Protein AF-A0A3B3WM71-F1 (afdb_monomer)

Secondary structure (DSSP, 8-state):
------HHHHHHHHHHHHTS--SS--S-HHHHTTTSHHHHHHHHHH-TTT--GGG----S-HHHHHHHHHHHHHHHGGGT----HHHHHHHHTT-TTTHHHHHHHHHHHHHHHHHHHHTTS------

Structure (mmCIF, N/CA/C/O backbone):
data_AF-A0A3B3WM71-F1
#
_entry.id   AF-A0A3B3WM71-F1
#
loop_
_atom_site.group_PDB
_atom_site.id
_atom_site.type_symbol
_atom_site.label_atom_id
_atom_site.label_alt_id
_atom_site.label_comp_id
_atom_site.label_asym_id
_atom_site.label_entity_id
_atom_site.label_seq_id
_atom_site.pdbx_PDB_ins_code
_atom_site.Cartn_x
_atom_site.Cartn_y
_atom_site.Cartn_z
_atom_site.occupancy
_atom_site.B_iso_or_equiv
_atom_site.auth_seq_id
_atom_site.auth_comp_id
_atom_site.auth_asym_id
_atom_site.auth_atom_id
_atom_site.pdbx_PDB_model_num
ATOM 1 N N . MET A 1 1 ? 7.353 12.390 -0.203 1.00 54.16 1 MET A N 1
ATOM 2 C CA . MET A 1 1 ? 7.517 11.630 1.058 1.00 54.16 1 MET A CA 1
ATOM 3 C C . MET A 1 1 ? 8.802 10.829 0.953 1.00 54.16 1 MET A C 1
ATOM 5 O O . MET A 1 1 ? 8.850 9.928 0.133 1.00 54.16 1 MET A O 1
ATOM 9 N N . ALA A 1 2 ? 9.836 11.180 1.713 1.00 54.12 2 ALA A N 1
ATOM 10 C CA . ALA A 1 2 ? 11.087 10.422 1.812 1.00 54.12 2 ALA A CA 1
ATOM 11 C C . ALA A 1 2 ? 11.380 10.176 3.300 1.00 54.12 2 ALA A C 1
ATOM 13 O O . ALA A 1 2 ? 12.372 10.648 3.842 1.00 54.12 2 ALA A O 1
ATOM 14 N N . HIS A 1 3 ? 10.427 9.542 3.988 1.00 67.81 3 HIS A N 1
ATOM 15 C CA . HIS A 1 3 ? 10.601 9.147 5.385 1.00 67.81 3 HIS A CA 1
ATOM 16 C C . HIS A 1 3 ? 11.380 7.838 5.402 1.00 67.81 3 HIS A C 1
ATOM 18 O O . HIS A 1 3 ? 10.878 6.831 4.901 1.00 67.81 3 HIS A O 1
ATOM 24 N N . MET A 1 4 ? 12.600 7.865 5.933 1.00 77.00 4 MET A N 1
ATOM 25 C CA . MET A 1 4 ? 13.310 6.638 6.274 1.00 77.00 4 MET A CA 1
ATOM 26 C C . MET A 1 4 ? 12.691 6.092 7.556 1.00 77.00 4 MET A C 1
ATOM 28 O O . MET A 1 4 ? 12.783 6.728 8.603 1.00 77.00 4 MET A O 1
ATOM 32 N N . LEU A 1 5 ? 11.997 4.960 7.435 1.00 81.56 5 LEU A N 1
ATOM 33 C CA . LEU A 1 5 ? 11.407 4.273 8.578 1.00 81.56 5 LEU A CA 1
ATOM 34 C C . LEU A 1 5 ? 12.522 3.749 9.485 1.00 81.56 5 LEU A C 1
ATOM 36 O O . LEU A 1 5 ? 13.562 3.295 9.005 1.00 81.56 5 LEU A O 1
ATOM 40 N N . SER A 1 6 ? 12.306 3.796 10.796 1.00 87.19 6 SER A N 1
ATOM 41 C CA . SER A 1 6 ? 13.176 3.072 11.723 1.00 87.19 6 SER A CA 1
ATOM 42 C C . SER A 1 6 ? 12.940 1.559 11.602 1.00 87.19 6 SER A C 1
ATOM 44 O O . SER A 1 6 ? 11.857 1.121 11.215 1.00 87.19 6 SER A O 1
ATOM 46 N N . ASN A 1 7 ? 13.920 0.740 12.002 1.00 87.25 7 ASN A N 1
ATOM 47 C CA . ASN A 1 7 ? 13.777 -0.727 12.016 1.00 87.25 7 ASN A CA 1
ATOM 48 C C . ASN A 1 7 ? 12.536 -1.199 12.804 1.00 87.25 7 ASN A C 1
ATOM 50 O O . ASN A 1 7 ? 11.949 -2.237 12.502 1.00 87.25 7 ASN A O 1
ATOM 54 N N . GLU A 1 8 ? 12.140 -0.447 13.832 1.00 89.94 8 GLU A N 1
ATOM 55 C CA . GLU A 1 8 ? 10.942 -0.730 14.621 1.00 89.94 8 GLU A CA 1
ATOM 56 C C . GLU A 1 8 ? 9.656 -0.415 13.848 1.00 89.94 8 GLU A C 1
ATOM 58 O O . GLU A 1 8 ? 8.747 -1.244 13.827 1.00 89.94 8 GLU A O 1
ATOM 63 N N . GLU A 1 9 ? 9.595 0.733 13.165 1.00 89.56 9 GLU A N 1
ATOM 64 C CA . GLU A 1 9 ? 8.453 1.106 12.322 1.00 89.56 9 GLU A CA 1
ATOM 65 C C . GLU A 1 9 ? 8.276 0.132 11.148 1.00 89.56 9 GLU A C 1
ATOM 67 O O . GLU A 1 9 ? 7.148 -0.221 10.794 1.00 89.56 9 GLU A O 1
ATOM 72 N N . GLU A 1 10 ? 9.377 -0.336 10.553 1.00 88.75 10 GLU A N 1
ATOM 73 C CA . GLU A 1 10 ? 9.340 -1.354 9.501 1.00 88.75 10 GLU A CA 1
ATOM 74 C C . GLU A 1 10 ? 8.750 -2.668 10.014 1.00 88.75 10 GLU A C 1
ATOM 76 O O . GLU A 1 10 ? 7.835 -3.214 9.392 1.00 88.75 10 GLU A O 1
ATOM 81 N N . ARG A 1 11 ? 9.218 -3.150 11.173 1.00 90.12 11 ARG A N 1
ATOM 82 C CA . ARG A 1 11 ? 8.711 -4.381 11.792 1.00 90.12 11 ARG A CA 1
ATOM 83 C C . ARG A 1 11 ? 7.226 -4.273 12.133 1.00 90.12 11 ARG A C 1
ATOM 85 O O . ARG A 1 11 ? 6.463 -5.148 11.740 1.00 90.12 11 ARG A O 1
ATOM 92 N N . ASP A 1 12 ? 6.801 -3.195 12.791 1.00 92.25 12 ASP A N 1
ATOM 93 C CA . ASP A 1 12 ? 5.386 -2.972 13.131 1.00 92.25 12 ASP A CA 1
ATOM 94 C C . ASP A 1 12 ? 4.494 -2.879 11.878 1.00 92.25 12 ASP A C 1
ATOM 96 O O . ASP A 1 12 ? 3.353 -3.355 11.860 1.00 92.25 12 ASP A O 1
ATOM 100 N N . THR A 1 13 ? 5.014 -2.302 10.791 1.00 91.44 13 THR A N 1
ATOM 101 C CA . THR A 1 13 ? 4.300 -2.251 9.508 1.00 91.44 13 THR A CA 1
ATOM 102 C C . THR A 1 13 ? 4.135 -3.649 8.914 1.00 91.44 13 THR A C 1
ATOM 104 O O . THR A 1 13 ? 3.043 -3.992 8.462 1.00 91.44 13 THR A O 1
ATOM 107 N N . LEU A 1 14 ? 5.185 -4.474 8.937 1.00 90.69 14 LEU A N 1
ATOM 108 C CA . LEU A 1 14 ? 5.141 -5.850 8.437 1.00 90.69 14 LEU A CA 1
ATOM 109 C C . LEU A 1 14 ? 4.213 -6.738 9.274 1.00 90.69 14 LEU A C 1
ATOM 111 O O . LEU A 1 14 ? 3.359 -7.419 8.712 1.00 90.69 14 LEU A O 1
ATOM 115 N N . GLU A 1 15 ? 4.296 -6.663 10.602 1.00 92.12 15 GLU A N 1
ATOM 116 C CA . GLU A 1 15 ? 3.400 -7.398 11.504 1.00 92.12 15 GLU A CA 1
ATOM 117 C C . GLU A 1 15 ? 1.932 -7.000 11.311 1.00 92.12 15 GLU A C 1
ATOM 119 O O . GLU A 1 15 ? 1.028 -7.833 11.393 1.00 92.12 15 GLU A O 1
ATOM 124 N N . TRP A 1 16 ? 1.668 -5.717 11.047 1.00 92.88 16 TRP A N 1
ATOM 125 C CA . TRP A 1 16 ? 0.327 -5.246 10.713 1.00 92.88 16 TRP A CA 1
ATOM 126 C C . TRP A 1 16 ? -0.180 -5.839 9.395 1.00 92.88 16 TRP A C 1
ATOM 128 O O . TRP A 1 16 ? -1.316 -6.310 9.340 1.00 92.88 16 TRP A O 1
ATOM 138 N N . ILE A 1 17 ? 0.660 -5.869 8.360 1.00 91.06 17 ILE A N 1
ATOM 139 C CA . ILE A 1 17 ? 0.337 -6.489 7.068 1.00 91.06 17 ILE A CA 1
ATOM 140 C C . ILE A 1 17 ? 0.062 -7.989 7.246 1.00 91.06 17 ILE A C 1
ATOM 142 O O . ILE A 1 17 ? -0.868 -8.522 6.644 1.00 91.06 17 ILE A O 1
ATOM 146 N N . ASP A 1 18 ? 0.828 -8.680 8.090 1.00 89.81 18 ASP A N 1
ATOM 147 C CA . ASP A 1 18 ? 0.670 -10.116 8.328 1.00 89.81 18 ASP A CA 1
ATOM 148 C C . ASP A 1 18 ? -0.685 -10.496 8.930 1.00 89.81 18 ASP A C 1
ATOM 150 O O . ASP A 1 18 ? -1.201 -11.571 8.617 1.00 89.81 18 ASP A O 1
ATOM 154 N N . LYS A 1 19 ? -1.306 -9.590 9.695 1.00 90.19 19 LYS A N 1
ATOM 155 C CA . LYS A 1 19 ? -2.645 -9.772 10.282 1.00 90.19 19 LYS A CA 1
ATOM 156 C C . LYS A 1 19 ? -3.781 -9.699 9.254 1.00 90.19 19 LYS A C 1
ATOM 158 O O . LYS A 1 19 ? -4.903 -10.085 9.573 1.00 90.19 19 LYS A O 1
ATOM 163 N N . ILE A 1 20 ? -3.523 -9.197 8.045 1.00 89.88 20 ILE A N 1
ATOM 164 C CA . ILE A 1 20 ? -4.545 -9.027 7.007 1.00 89.88 20 ILE A CA 1
ATOM 165 C C . ILE A 1 20 ? -4.661 -10.318 6.173 1.00 89.88 20 ILE A C 1
ATOM 167 O O . ILE A 1 20 ? -3.649 -10.814 5.655 1.00 89.88 20 ILE A O 1
ATOM 171 N N . PRO A 1 21 ? -5.880 -10.865 5.995 1.00 89.69 21 PRO A N 1
ATOM 172 C CA . PRO A 1 21 ? -6.099 -12.052 5.177 1.00 89.69 21 PRO A CA 1
ATOM 173 C C . PRO A 1 21 ? -6.072 -11.693 3.683 1.00 89.69 21 PRO A C 1
ATOM 175 O O . PRO A 1 21 ? -7.086 -11.312 3.100 1.00 89.69 21 PRO A O 1
ATOM 178 N N . PHE A 1 22 ? -4.902 -11.808 3.057 1.00 88.94 22 PHE A N 1
ATOM 179 C CA . PHE A 1 22 ? -4.751 -11.645 1.606 1.00 88.94 22 PHE A CA 1
ATOM 180 C C . PHE A 1 22 ? -5.218 -12.882 0.836 1.00 88.94 22 PHE A C 1
ATOM 182 O O . PHE A 1 22 ? -5.088 -14.007 1.319 1.00 88.94 22 PHE A O 1
ATOM 189 N N . SER A 1 23 ? -5.673 -12.686 -0.404 1.00 85.19 23 SER A N 1
ATOM 190 C CA . SER A 1 23 ? -6.056 -13.790 -1.300 1.00 85.19 23 SER A CA 1
ATOM 191 C C . SER A 1 23 ? -4.884 -14.673 -1.738 1.00 85.19 23 SER A C 1
ATOM 193 O O . SER A 1 23 ? -5.089 -15.822 -2.129 1.00 85.19 23 SER A O 1
ATOM 195 N N . ARG A 1 24 ? -3.650 -14.153 -1.687 1.00 83.25 24 ARG A N 1
ATOM 196 C CA . ARG A 1 24 ? -2.434 -14.848 -2.129 1.00 83.25 24 ARG A CA 1
ATOM 197 C C . ARG A 1 24 ? -1.309 -14.750 -1.090 1.00 83.25 24 ARG A C 1
ATOM 199 O O . ARG A 1 24 ? -1.205 -13.733 -0.401 1.00 83.25 24 ARG A O 1
ATOM 206 N N . PRO A 1 25 ? -0.437 -15.772 -0.983 1.00 80.00 25 PRO A N 1
ATOM 207 C CA . PRO A 1 25 ? 0.688 -15.740 -0.060 1.00 80.00 25 PRO A CA 1
ATOM 208 C C . PRO A 1 25 ? 1.694 -14.665 -0.474 1.00 80.00 25 PRO A C 1
ATOM 210 O O . PRO A 1 25 ? 2.067 -14.543 -1.642 1.00 80.00 25 PRO A O 1
ATOM 213 N N . LYS A 1 26 ? 2.155 -13.911 0.516 1.00 79.31 26 LYS A N 1
ATOM 214 C CA . LYS A 1 26 ? 3.162 -12.858 0.391 1.00 79.31 26 LYS A CA 1
ATOM 215 C C . LYS A 1 26 ? 4.556 -13.472 0.535 1.00 79.31 26 LYS A C 1
ATOM 217 O O . LYS A 1 26 ? 4.812 -14.203 1.487 1.00 79.31 26 LYS A O 1
ATOM 222 N N . LYS A 1 27 ? 5.432 -13.225 -0.443 1.00 78.38 27 LYS A N 1
ATOM 223 C CA . LYS A 1 27 ? 6.813 -13.744 -0.483 1.0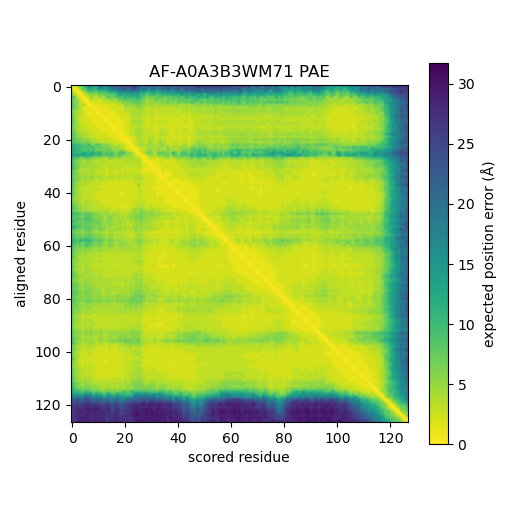0 78.38 27 LYS A CA 1
ATOM 224 C C . LYS A 1 27 ? 7.838 -12.620 -0.608 1.00 78.38 27 LYS A C 1
ATOM 226 O O . LYS A 1 27 ? 8.876 -12.666 0.036 1.00 78.38 27 LYS A O 1
ATOM 231 N N . HIS A 1 28 ? 7.550 -11.609 -1.429 1.00 85.25 28 HIS A N 1
ATOM 232 C CA . HIS A 1 28 ? 8.445 -10.478 -1.669 1.00 85.25 28 HIS A CA 1
ATOM 233 C C . HIS A 1 28 ? 7.651 -9.170 -1.671 1.00 85.25 28 HIS A C 1
ATOM 235 O O . HIS A 1 28 ? 7.096 -8.791 -2.701 1.00 85.25 28 HIS A O 1
ATOM 241 N N . ILE A 1 29 ? 7.652 -8.447 -0.545 1.00 88.31 29 ILE A N 1
ATOM 242 C CA . ILE A 1 29 ? 6.847 -7.227 -0.332 1.00 88.31 29 ILE A CA 1
ATOM 243 C C . ILE A 1 29 ? 6.965 -6.230 -1.496 1.00 88.31 29 ILE A C 1
ATOM 245 O O . ILE A 1 29 ? 5.957 -5.819 -2.058 1.00 88.31 29 ILE A O 1
ATOM 249 N N . ASN A 1 30 ? 8.180 -5.900 -1.946 1.00 89.56 30 ASN A N 1
ATOM 250 C CA . ASN A 1 30 ? 8.365 -4.936 -3.042 1.00 89.56 30 ASN A CA 1
ATOM 251 C C . ASN A 1 30 ? 7.682 -5.372 -4.346 1.00 89.56 30 ASN A C 1
ATOM 253 O O . ASN A 1 30 ? 7.102 -4.550 -5.050 1.00 89.56 30 ASN A O 1
ATOM 257 N N . ARG A 1 31 ? 7.736 -6.667 -4.670 1.00 89.31 31 ARG A N 1
ATOM 258 C CA . ARG A 1 31 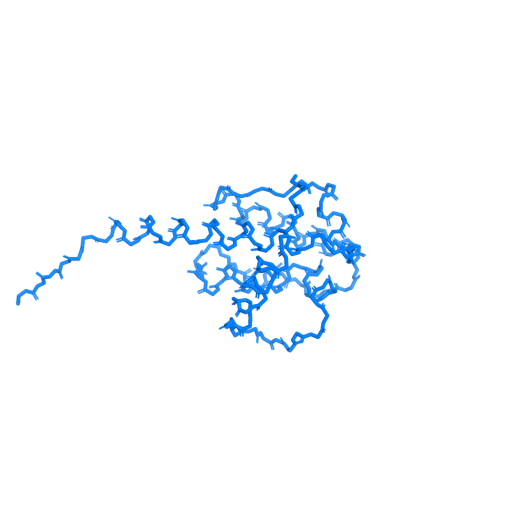? 7.188 -7.204 -5.918 1.00 89.31 31 ARG A CA 1
ATOM 259 C C . ARG A 1 31 ? 5.686 -7.424 -5.813 1.00 89.31 31 ARG A C 1
ATOM 261 O O . ARG A 1 31 ? 4.951 -7.031 -6.717 1.00 89.31 31 ARG A O 1
ATOM 268 N N . ASP A 1 32 ? 5.241 -8.029 -4.721 1.00 90.44 32 ASP A N 1
ATOM 269 C CA . ASP A 1 32 ? 3.860 -8.476 -4.549 1.00 90.44 32 ASP A CA 1
ATOM 270 C C . ASP A 1 32 ? 2.894 -7.295 -4.352 1.00 90.44 32 ASP A C 1
ATOM 272 O O . ASP A 1 32 ? 1.718 -7.400 -4.695 1.00 90.44 32 ASP A O 1
ATOM 276 N N . PHE A 1 33 ? 3.407 -6.152 -3.881 1.00 92.62 33 PHE A N 1
ATOM 277 C CA . PHE A 1 33 ? 2.662 -4.898 -3.756 1.00 92.62 33 PHE A CA 1
ATOM 278 C C . PHE A 1 33 ? 2.832 -3.965 -4.966 1.00 92.62 33 PHE A C 1
ATOM 280 O O . PHE A 1 33 ? 2.109 -2.976 -5.077 1.00 92.62 33 PHE A O 1
ATOM 287 N N . SER A 1 34 ? 3.746 -4.265 -5.899 1.00 94.00 34 SER A N 1
ATOM 288 C CA . SER A 1 34 ? 4.038 -3.384 -7.045 1.00 94.00 34 SER A CA 1
ATOM 289 C C . SER A 1 34 ? 2.853 -3.191 -7.998 1.00 94.00 34 SER A C 1
ATOM 291 O O . SER A 1 34 ? 2.774 -2.166 -8.674 1.00 94.00 34 SER A O 1
ATOM 293 N N . ASP A 1 35 ? 1.934 -4.158 -8.068 1.00 92.56 35 ASP A N 1
ATOM 294 C CA . ASP A 1 35 ? 0.743 -4.115 -8.925 1.00 92.56 35 ASP A CA 1
ATOM 295 C C . ASP A 1 35 ? -0.458 -3.403 -8.282 1.00 92.56 35 ASP A C 1
ATOM 297 O O . ASP A 1 35 ? -1.471 -3.201 -8.952 1.00 92.56 35 ASP A O 1
ATOM 301 N N . GLY A 1 36 ? -0.350 -3.015 -7.007 1.00 93.06 36 GLY A N 1
ATOM 302 C CA . GLY A 1 36 ? -1.395 -2.327 -6.252 1.00 93.06 36 GLY A CA 1
ATOM 303 C C . GLY A 1 36 ? -2.566 -3.213 -5.806 1.00 93.06 36 GLY A C 1
ATOM 304 O O . GLY A 1 36 ? -3.397 -2.756 -5.026 1.00 93.06 36 GLY A O 1
ATOM 305 N N . VAL A 1 37 ? -2.646 -4.482 -6.220 1.00 94.38 37 VAL A N 1
ATOM 306 C CA . VAL A 1 37 ? -3.804 -5.338 -5.891 1.00 94.38 37 VAL A CA 1
ATOM 307 C C . VAL A 1 37 ? -3.829 -5.675 -4.402 1.00 94.38 37 VAL A C 1
ATOM 309 O O . VAL A 1 37 ? -4.861 -5.517 -3.757 1.00 94.38 37 VAL A O 1
ATOM 312 N N . MET A 1 38 ? -2.682 -6.035 -3.818 1.00 93.62 38 MET A N 1
ATOM 313 C CA . MET A 1 38 ? -2.595 -6.262 -2.368 1.00 93.62 38 MET A CA 1
ATOM 314 C C . MET A 1 38 ? -2.911 -4.992 -1.570 1.00 93.62 38 MET A C 1
ATOM 316 O O . MET A 1 38 ? -3.532 -5.051 -0.516 1.00 93.62 38 MET A O 1
ATOM 320 N N . VAL A 1 39 ? -2.540 -3.818 -2.086 1.00 94.69 39 VAL A N 1
ATOM 321 C CA . VAL A 1 39 ? -2.877 -2.543 -1.438 1.00 94.69 39 VAL A CA 1
ATOM 322 C C . VAL A 1 39 ? -4.388 -2.300 -1.481 1.00 94.69 39 VAL A C 1
ATOM 324 O O . VAL A 1 39 ? -4.970 -1.858 -0.490 1.00 94.69 39 VAL A O 1
ATOM 327 N N . ALA A 1 40 ? -5.043 -2.641 -2.593 1.00 94.56 40 ALA A N 1
ATOM 328 C CA . ALA A 1 40 ? -6.496 -2.604 -2.697 1.00 94.56 40 ALA A CA 1
ATOM 329 C C . ALA A 1 40 ? -7.167 -3.554 -1.688 1.00 94.56 40 ALA A C 1
ATOM 331 O O . ALA A 1 40 ? -8.156 -3.176 -1.062 1.00 94.56 40 ALA A O 1
ATOM 332 N N . GLU A 1 41 ? -6.613 -4.751 -1.474 1.00 94.06 41 GLU A N 1
ATOM 333 C CA . GLU A 1 41 ? -7.099 -5.698 -0.461 1.00 94.06 41 GLU A CA 1
ATOM 334 C C . GLU A 1 41 ? -7.024 -5.127 0.957 1.00 94.06 41 GLU A C 1
ATOM 336 O O . GLU A 1 41 ? -8.004 -5.230 1.696 1.00 94.06 41 GLU A O 1
ATOM 341 N N . ILE A 1 42 ? -5.923 -4.451 1.314 1.00 93.94 42 ILE A N 1
ATOM 342 C CA . ILE A 1 42 ? -5.800 -3.752 2.606 1.00 93.94 42 ILE A CA 1
ATOM 343 C C . ILE A 1 42 ? -6.944 -2.751 2.770 1.00 93.94 42 ILE A C 1
ATOM 345 O O . ILE A 1 42 ? -7.649 -2.759 3.778 1.00 93.94 42 ILE A O 1
ATOM 349 N N . VAL A 1 43 ? -7.160 -1.887 1.775 1.00 92.94 43 VAL A N 1
ATOM 350 C CA . VAL A 1 43 ? -8.224 -0.877 1.850 1.00 92.94 43 VAL A CA 1
ATOM 351 C C . VAL A 1 43 ? -9.601 -1.536 1.921 1.00 92.94 43 VAL A C 1
ATOM 353 O O . VAL A 1 43 ? -10.450 -1.076 2.682 1.00 92.94 43 VAL A O 1
ATOM 356 N N . LYS A 1 44 ? -9.825 -2.627 1.179 1.00 93.38 44 LYS A N 1
ATOM 357 C CA . LYS A 1 44 ? -11.088 -3.376 1.180 1.00 93.38 44 LYS A CA 1
ATOM 358 C C . LYS A 1 44 ? -11.376 -4.009 2.536 1.00 93.38 44 LYS A C 1
ATOM 360 O O . LYS A 1 44 ? -12.531 -4.019 2.948 1.00 93.38 44 LYS A O 1
ATOM 365 N N . TYR A 1 45 ? -10.350 -4.502 3.222 1.00 92.94 45 TYR A N 1
ATOM 366 C CA . TYR A 1 45 ? -10.482 -5.095 4.549 1.00 92.94 45 TYR A CA 1
ATOM 367 C C . TYR A 1 45 ? -11.052 -4.095 5.568 1.00 92.94 45 TYR A C 1
ATOM 369 O O . TYR A 1 45 ? -11.986 -4.420 6.297 1.00 92.94 45 TYR A O 1
ATOM 377 N N . TYR A 1 46 ? -10.556 -2.853 5.570 1.00 91.06 46 TYR A N 1
ATOM 378 C CA . TYR A 1 46 ? -11.018 -1.815 6.502 1.00 91.06 46 TYR A CA 1
ATOM 379 C C . TYR A 1 46 ? -12.261 -1.058 6.019 1.00 91.06 46 TYR A C 1
ATOM 381 O O . TYR A 1 46 ? -13.147 -0.726 6.805 1.00 91.06 46 TYR A O 1
ATOM 389 N N . PHE A 1 47 ? -12.337 -0.771 4.721 1.00 90.56 47 PHE A N 1
ATOM 390 C CA . PHE A 1 47 ? -13.388 0.035 4.108 1.00 90.56 47 PHE A CA 1
ATOM 391 C C . PHE A 1 47 ? -13.912 -0.639 2.831 1.00 90.56 47 PHE A C 1
ATOM 393 O O . PHE A 1 47 ? -13.712 -0.133 1.724 1.00 90.56 47 PHE A O 1
ATOM 400 N N . PRO A 1 48 ? -14.670 -1.743 2.940 1.00 91.25 48 PRO A N 1
ATOM 401 C CA . PRO A 1 48 ? -15.142 -2.489 1.770 1.00 91.25 48 PRO A CA 1
ATOM 402 C C . PRO A 1 48 ? -16.067 -1.677 0.852 1.00 91.25 48 PRO A C 1
ATOM 404 O O . PRO A 1 48 ? -16.247 -2.026 -0.306 1.00 91.25 48 PRO A O 1
ATOM 407 N N . LYS A 1 49 ? -16.651 -0.576 1.347 1.00 89.62 49 LYS A N 1
ATOM 408 C CA . LYS A 1 49 ? -17.563 0.290 0.583 1.00 89.62 49 LYS A CA 1
ATOM 409 C C . LYS A 1 49 ? -16.858 1.277 -0.350 1.00 89.62 49 LYS A C 1
ATOM 411 O O . LYS A 1 49 ? -17.505 1.817 -1.242 1.00 89.62 49 LYS A O 1
ATOM 416 N N . ILE A 1 50 ? -15.579 1.592 -0.120 1.00 89.00 50 ILE A N 1
ATOM 417 C CA . ILE A 1 50 ? -14.896 2.649 -0.891 1.00 89.00 50 ILE A CA 1
ATOM 418 C C . ILE A 1 50 ? -14.123 2.116 -2.092 1.00 89.00 50 ILE A C 1
ATOM 420 O O . ILE A 1 50 ? -13.741 2.921 -2.946 1.00 89.00 50 ILE A O 1
ATOM 424 N N . ILE A 1 51 ? -13.907 0.800 -2.140 1.00 92.50 51 ILE A N 1
ATOM 425 C CA . ILE A 1 51 ? -13.086 0.124 -3.132 1.00 92.50 51 ILE A CA 1
ATOM 426 C C . ILE A 1 51 ? -13.787 -1.128 -3.652 1.00 92.50 51 ILE A C 1
ATOM 428 O O . ILE A 1 51 ? -14.334 -1.919 -2.888 1.00 92.50 51 ILE A O 1
ATOM 432 N N . ASP A 1 52 ? -13.722 -1.318 -4.962 1.00 90.94 52 ASP A N 1
ATOM 433 C CA . ASP A 1 52 ? -14.160 -2.541 -5.616 1.00 90.94 52 ASP A CA 1
ATOM 434 C C . ASP A 1 52 ? -12.939 -3.237 -6.218 1.00 90.94 52 ASP A C 1
ATOM 436 O O . ASP A 1 52 ? -12.291 -2.717 -7.128 1.00 90.94 52 ASP A O 1
ATOM 440 N N . ILE A 1 53 ? -12.615 -4.405 -5.660 1.00 90.62 53 ILE A N 1
ATOM 441 C CA . ILE A 1 53 ? -11.418 -5.170 -6.010 1.00 90.62 53 ILE A CA 1
ATOM 442 C C . ILE A 1 53 ? -11.447 -5.679 -7.454 1.00 90.62 53 ILE A C 1
ATOM 444 O O . ILE A 1 53 ? -10.389 -5.877 -8.040 1.00 90.62 53 ILE A O 1
ATOM 448 N N . HIS A 1 54 ? -12.633 -5.852 -8.047 1.00 89.06 54 HIS A N 1
ATOM 449 C CA . HIS A 1 54 ? -12.774 -6.376 -9.407 1.00 89.06 54 HIS A CA 1
ATOM 450 C C . HIS A 1 54 ? -12.217 -5.419 -10.471 1.00 89.06 54 HIS A C 1
ATOM 452 O O . HIS A 1 54 ? -11.893 -5.848 -11.574 1.00 89.06 54 HIS A O 1
ATOM 458 N N . ASN A 1 55 ? -12.029 -4.142 -10.121 1.00 90.88 55 ASN A N 1
ATOM 459 C CA . ASN A 1 55 ? -11.416 -3.142 -10.995 1.00 90.88 55 ASN A CA 1
ATOM 460 C C . ASN A 1 55 ? -9.884 -3.242 -11.070 1.00 90.88 55 ASN A C 1
ATOM 462 O O . ASN A 1 55 ? -9.267 -2.546 -11.876 1.00 90.88 55 ASN A O 1
ATOM 466 N N . TYR A 1 56 ? -9.255 -4.067 -10.228 1.00 93.81 56 TYR A N 1
ATOM 467 C CA . TYR A 1 56 ? -7.803 -4.179 -10.137 1.00 93.81 56 TYR A CA 1
ATOM 468 C C . TYR A 1 56 ? -7.333 -5.505 -10.727 1.00 93.81 56 TYR A C 1
ATOM 470 O O . TYR A 1 56 ? -7.693 -6.582 -10.259 1.00 93.81 56 TYR A O 1
ATOM 478 N N . ILE A 1 57 ? -6.483 -5.423 -11.751 1.00 93.31 57 ILE A N 1
ATOM 479 C CA . ILE A 1 57 ? -6.006 -6.598 -12.486 1.00 93.31 57 ILE A CA 1
ATOM 480 C C . ILE A 1 57 ? -4.574 -6.908 -12.057 1.00 93.31 57 ILE A C 1
ATOM 482 O O . ILE A 1 57 ? -3.670 -6.095 -12.264 1.00 93.31 57 ILE A O 1
ATOM 486 N N . THR A 1 58 ? -4.338 -8.099 -11.506 1.00 91.88 58 THR A N 1
ATOM 487 C CA . THR A 1 58 ? -2.981 -8.577 -11.203 1.00 91.88 58 THR A CA 1
ATOM 488 C C . THR A 1 58 ? -2.172 -8.683 -12.491 1.00 91.88 58 THR A C 1
ATOM 490 O O . THR A 1 58 ? -2.572 -9.387 -13.420 1.00 91.88 58 THR A O 1
ATOM 493 N N . SER A 1 59 ? -1.035 -7.993 -12.576 1.00 90.62 59 SER A N 1
ATOM 494 C CA . SER A 1 59 ? -0.237 -7.979 -13.802 1.00 90.62 59 SER A CA 1
ATOM 495 C C . SER A 1 59 ? 1.219 -7.619 -13.551 1.00 90.62 59 SER A C 1
ATOM 497 O O . SER A 1 59 ? 1.545 -6.772 -12.721 1.00 90.62 59 SER A O 1
ATOM 499 N N . CYS A 1 60 ? 2.108 -8.217 -14.342 1.00 88.94 60 CYS A N 1
ATOM 500 C CA . CYS A 1 60 ? 3.521 -7.846 -14.391 1.00 88.94 60 CYS A CA 1
ATOM 501 C C . CYS A 1 60 ? 3.788 -6.669 -15.348 1.00 88.94 60 CYS A C 1
ATOM 503 O O . CYS A 1 60 ? 4.872 -6.089 -15.305 1.00 88.94 60 CYS A O 1
ATOM 505 N N . LYS A 1 61 ? 2.821 -6.291 -16.199 1.00 93.62 61 LYS A N 1
ATOM 506 C CA . LYS A 1 61 ? 2.987 -5.231 -17.206 1.00 93.62 61 LYS A CA 1
ATOM 507 C C . LYS A 1 61 ? 2.976 -3.850 -16.548 1.00 93.62 61 LYS A C 1
ATOM 509 O O . LYS A 1 61 ? 1.980 -3.482 -15.928 1.00 93.62 61 LYS A O 1
ATOM 514 N N . LYS A 1 62 ? 4.033 -3.053 -16.757 1.00 93.62 62 LYS A N 1
ATOM 515 C CA . LYS A 1 62 ? 4.186 -1.696 -16.188 1.00 93.62 62 LYS A CA 1
ATOM 516 C C . LYS A 1 62 ? 2.937 -0.829 -16.387 1.00 93.62 62 LYS A C 1
ATOM 518 O O . LYS A 1 62 ? 2.436 -0.262 -15.425 1.00 93.62 62 LYS A O 1
ATOM 523 N N . GLN A 1 63 ? 2.398 -0.789 -17.605 1.00 94.62 63 GLN A N 1
ATOM 524 C CA . GLN A 1 63 ? 1.215 0.011 -17.936 1.00 94.62 63 GLN A CA 1
ATOM 525 C C . GLN A 1 63 ? -0.028 -0.394 -17.126 1.00 94.62 63 GLN A C 1
ATOM 527 O O . GLN A 1 63 ? -0.743 0.473 -16.631 1.00 94.62 63 GLN A O 1
ATOM 532 N N . GLN A 1 64 ? -0.255 -1.698 -16.928 1.00 95.62 64 GLN A N 1
ATOM 533 C CA . GLN A 1 64 ? -1.372 -2.174 -16.110 1.00 95.62 64 GLN A CA 1
ATOM 534 C C . GLN A 1 64 ? -1.173 -1.813 -14.636 1.00 95.62 64 GLN A C 1
ATOM 536 O O . GLN A 1 64 ? -2.112 -1.367 -13.985 1.00 95.62 64 GLN A O 1
ATOM 541 N N . LYS A 1 65 ? 0.054 -1.952 -14.117 1.00 94.88 65 LYS A N 1
ATOM 542 C CA . LYS A 1 65 ? 0.364 -1.549 -12.741 1.00 94.88 65 LYS A CA 1
ATOM 543 C C . LYS A 1 65 ? 0.102 -0.053 -12.537 1.00 94.88 65 LYS A C 1
ATOM 545 O O . LYS A 1 65 ? -0.570 0.314 -11.582 1.00 94.88 65 LYS A O 1
ATOM 550 N N . LEU A 1 66 ? 0.555 0.804 -13.457 1.00 95.44 66 LEU A N 1
ATOM 551 C CA . LEU A 1 66 ? 0.282 2.249 -13.417 1.00 95.44 66 LEU A CA 1
ATOM 552 C C . LEU A 1 66 ? -1.223 2.550 -13.432 1.00 95.44 66 LEU A C 1
ATOM 554 O O . LEU A 1 66 ? -1.690 3.383 -12.658 1.00 95.44 66 LEU A O 1
ATOM 558 N N . SER A 1 67 ? -1.992 1.839 -14.261 1.00 95.62 67 SER A N 1
ATOM 559 C CA . SER A 1 67 ? -3.453 1.967 -14.296 1.00 95.62 67 SER A CA 1
ATOM 560 C C . SER A 1 67 ? -4.092 1.607 -12.947 1.00 95.62 67 SER A C 1
ATOM 562 O O . SER A 1 67 ? -4.873 2.395 -12.411 1.00 95.62 67 SER A O 1
ATOM 564 N N . ASN A 1 68 ? -3.687 0.487 -12.336 1.00 95.94 68 ASN A N 1
ATOM 565 C CA . ASN A 1 68 ? -4.152 0.092 -11.004 1.00 95.94 68 ASN A CA 1
ATOM 566 C C . ASN A 1 68 ? -3.821 1.163 -9.947 1.00 95.94 68 ASN A C 1
ATOM 568 O O . ASN A 1 68 ? -4.681 1.528 -9.146 1.00 95.94 68 ASN A O 1
ATOM 572 N N . TRP A 1 69 ? -2.602 1.710 -9.957 1.00 95.19 69 TRP A N 1
ATOM 573 C CA . TRP A 1 69 ? -2.195 2.770 -9.026 1.00 95.19 69 TRP A CA 1
ATOM 574 C C . TRP A 1 69 ? -2.951 4.087 -9.239 1.00 95.19 69 TRP A C 1
ATOM 576 O O . TRP A 1 69 ? -3.293 4.757 -8.266 1.00 95.19 69 TRP A O 1
ATOM 586 N N . SER A 1 70 ? -3.290 4.435 -10.482 1.00 94.50 70 SER A N 1
ATOM 587 C CA . SER A 1 70 ? -4.155 5.583 -10.783 1.00 94.50 70 SER A CA 1
ATOM 588 C C . SER A 1 70 ? -5.553 5.411 -10.174 1.00 94.50 70 SER A C 1
ATOM 590 O O . SER A 1 70 ? -6.092 6.339 -9.565 1.00 94.50 70 SER A O 1
ATOM 592 N N . LEU A 1 71 ? -6.124 4.204 -10.256 1.00 94.25 71 LEU A N 1
ATOM 593 C CA . LEU A 1 71 ? -7.394 3.880 -9.601 1.00 94.25 71 LEU A CA 1
ATOM 594 C C . LEU A 1 71 ? -7.276 3.920 -8.072 1.00 94.25 71 LEU A C 1
ATOM 596 O O . LEU A 1 71 ? -8.151 4.475 -7.410 1.00 94.25 71 LEU A O 1
ATOM 600 N N . LEU A 1 72 ? -6.192 3.384 -7.499 1.00 94.81 72 LEU A N 1
ATOM 601 C CA . LEU A 1 72 ? -5.923 3.479 -6.060 1.00 94.81 72 LEU A CA 1
ATOM 602 C C . LEU A 1 72 ? -5.840 4.929 -5.589 1.00 94.81 72 LEU A C 1
ATOM 604 O O . LEU A 1 72 ? -6.458 5.259 -4.584 1.00 94.81 72 LEU A O 1
ATOM 608 N N . ASN A 1 73 ? -5.162 5.813 -6.323 1.00 93.69 73 ASN A N 1
ATOM 609 C CA . ASN A 1 73 ? -5.071 7.230 -5.963 1.00 93.69 73 ASN A CA 1
ATOM 610 C C . ASN A 1 73 ? -6.453 7.906 -5.878 1.00 93.69 73 ASN A C 1
ATOM 612 O O . ASN A 1 73 ? -6.681 8.730 -4.992 1.00 93.69 73 ASN A O 1
ATOM 616 N N . LYS A 1 74 ? -7.419 7.508 -6.720 1.00 92.19 74 LYS A N 1
ATOM 617 C CA . LYS A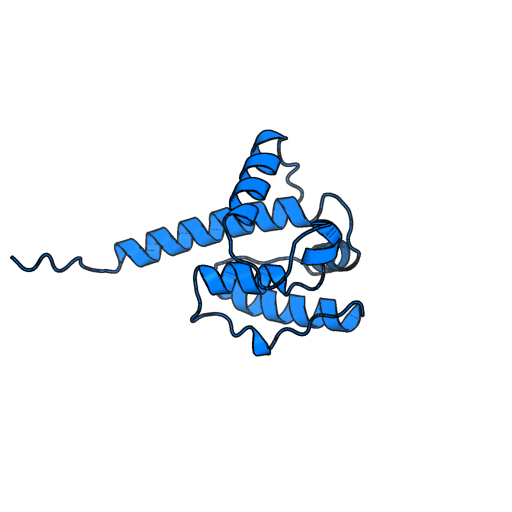 1 74 ? -8.818 7.975 -6.618 1.00 92.19 74 LYS A CA 1
ATOM 618 C C . LYS A 1 74 ? -9.545 7.448 -5.378 1.00 92.19 74 LYS A C 1
ATOM 620 O O . LYS A 1 74 ? -10.490 8.075 -4.910 1.00 92.19 74 LYS A O 1
ATOM 625 N N . VAL A 1 75 ? -9.152 6.288 -4.859 1.00 92.44 75 VAL A N 1
ATOM 626 C CA . VAL A 1 75 ? -9.687 5.751 -3.600 1.00 92.44 75 VAL A CA 1
ATOM 627 C C . VAL A 1 75 ? -8.998 6.415 -2.410 1.00 92.44 75 VAL A C 1
ATOM 629 O O . VAL A 1 75 ? -9.662 6.790 -1.446 1.00 92.44 75 VAL A O 1
ATOM 632 N N . PHE A 1 76 ? -7.684 6.619 -2.490 1.00 92.12 76 PHE A N 1
ATOM 633 C CA . PHE A 1 76 ? -6.887 7.271 -1.457 1.00 92.12 76 PHE A CA 1
ATOM 634 C C . PHE A 1 76 ? -7.274 8.729 -1.232 1.00 92.12 76 PHE A C 1
ATOM 636 O O . PHE A 1 76 ? -7.236 9.176 -0.088 1.00 92.12 76 PHE A O 1
ATOM 643 N N . SER A 1 77 ? -7.757 9.441 -2.253 1.00 90.62 77 SER A N 1
ATOM 644 C CA . SER A 1 77 ? -8.297 10.795 -2.072 1.00 90.62 77 SER A CA 1
ATOM 645 C C . SER A 1 77 ? -9.450 10.831 -1.057 1.00 90.62 77 SER A C 1
ATOM 647 O O . SER A 1 77 ? -9.535 11.753 -0.249 1.00 90.62 77 SER A O 1
ATOM 649 N N . LYS A 1 78 ? -10.275 9.772 -0.983 1.00 88.31 78 LYS A N 1
ATOM 650 C CA . LYS A 1 78 ? -11.328 9.624 0.042 1.00 88.31 78 LYS A CA 1
ATOM 651 C C . LYS A 1 78 ? -10.755 9.443 1.452 1.00 88.31 78 LYS A C 1
ATOM 653 O O . LYS A 1 78 ? -11.460 9.678 2.434 1.00 88.31 78 LYS A O 1
ATOM 658 N N . LEU A 1 79 ? -9.504 9.006 1.566 1.00 88.19 79 LEU A N 1
ATOM 659 C CA . LEU A 1 79 ? -8.753 8.841 2.813 1.00 88.19 79 LEU A CA 1
ATOM 660 C C . LEU A 1 79 ? -7.824 10.032 3.104 1.00 88.19 79 LEU A C 1
ATOM 662 O O . LEU A 1 79 ? -7.045 9.955 4.052 1.00 88.19 79 LEU A O 1
ATOM 666 N N . ASP A 1 80 ? -7.907 11.120 2.325 1.00 88.00 80 ASP A N 1
ATOM 667 C CA . ASP A 1 80 ? -6.987 12.263 2.414 1.00 88.00 80 ASP A CA 1
ATOM 668 C C . ASP A 1 80 ? -5.518 11.823 2.226 1.00 88.00 80 ASP A C 1
ATOM 670 O O . ASP A 1 80 ? -4.600 12.250 2.926 1.00 88.00 80 ASP A O 1
ATOM 674 N N . PHE A 1 81 ? -5.287 10.877 1.317 1.00 89.88 81 PHE A N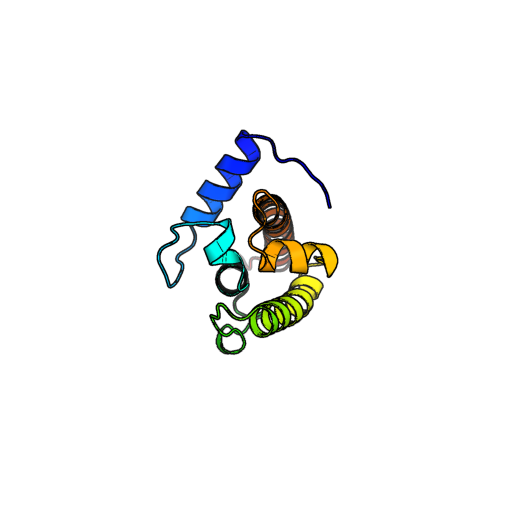 1
ATOM 675 C CA . PHE A 1 81 ? -3.970 10.325 1.028 1.00 89.88 81 PHE A CA 1
ATOM 676 C C . PHE A 1 81 ? -3.682 10.413 -0.470 1.00 89.88 81 PHE A C 1
ATOM 678 O O . PHE A 1 81 ? -4.541 10.123 -1.298 1.00 89.88 81 PHE A O 1
ATOM 685 N N . TYR A 1 82 ? -2.468 10.834 -0.817 1.00 89.56 82 TYR A N 1
ATOM 686 C CA . TYR A 1 82 ? -2.060 11.056 -2.200 1.00 89.56 82 TYR A CA 1
ATOM 687 C C . TYR A 1 82 ? -0.626 10.579 -2.392 1.00 89.56 82 TYR A C 1
ATOM 689 O O . TYR A 1 82 ? 0.262 10.922 -1.608 1.00 89.56 82 TYR A O 1
ATOM 697 N N . ILE A 1 83 ? -0.405 9.804 -3.452 1.00 90.62 83 ILE A N 1
ATOM 698 C CA . ILE A 1 83 ? 0.914 9.326 -3.860 1.00 90.62 83 ILE A CA 1
ATOM 699 C C . ILE A 1 83 ? 1.263 10.004 -5.182 1.00 90.62 83 ILE A C 1
ATOM 701 O O . ILE A 1 83 ? 0.475 9.961 -6.129 1.00 90.62 83 ILE A O 1
ATOM 705 N N . THR A 1 84 ? 2.437 10.632 -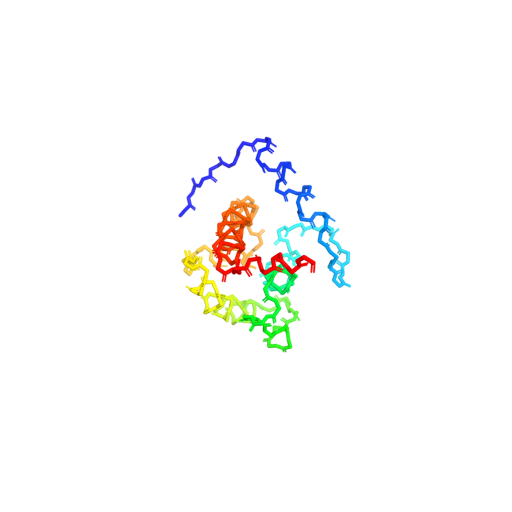5.245 1.00 92.19 84 THR A N 1
ATOM 706 C CA . THR A 1 84 ? 2.926 11.287 -6.463 1.00 92.19 84 THR A CA 1
ATOM 707 C C . THR A 1 84 ? 3.227 10.262 -7.554 1.00 92.19 84 THR A C 1
ATOM 709 O O . THR A 1 84 ? 3.603 9.126 -7.263 1.00 92.19 84 THR A O 1
ATOM 712 N N . GLU A 1 85 ? 3.107 10.666 -8.818 1.00 91.19 85 GLU A N 1
ATOM 713 C CA . GLU A 1 85 ? 3.383 9.785 -9.961 1.00 91.19 85 GLU A CA 1
ATOM 714 C C . GLU A 1 85 ? 4.814 9.235 -9.928 1.00 91.19 85 GLU A C 1
ATOM 716 O O . GLU A 1 85 ? 5.006 8.035 -10.084 1.00 91.19 85 GLU A O 1
ATOM 721 N N . GLU A 1 86 ? 5.802 10.065 -9.580 1.00 91.50 86 GLU A N 1
ATOM 722 C CA . GLU A 1 86 ? 7.199 9.643 -9.398 1.00 91.50 86 GLU A CA 1
ATOM 723 C C . GLU A 1 86 ? 7.341 8.492 -8.381 1.00 91.50 86 GLU A C 1
ATOM 725 O O . GLU A 1 86 ? 8.094 7.536 -8.579 1.00 91.50 86 GLU A O 1
ATOM 730 N N . MET A 1 87 ? 6.592 8.558 -7.277 1.00 90.94 87 MET A N 1
ATOM 731 C CA . MET A 1 87 ? 6.602 7.513 -6.257 1.00 90.94 87 MET A CA 1
ATOM 732 C C . MET A 1 87 ? 5.907 6.247 -6.766 1.00 90.94 87 MET A C 1
ATOM 734 O O . MET A 1 87 ? 6.406 5.142 -6.556 1.00 90.94 87 MET A O 1
ATOM 738 N N . VAL A 1 88 ? 4.786 6.400 -7.477 1.00 93.94 88 VAL A N 1
ATOM 739 C CA . VAL A 1 88 ? 4.104 5.282 -8.139 1.00 93.94 88 VAL A CA 1
ATOM 740 C C . VAL A 1 88 ? 5.053 4.579 -9.112 1.00 93.94 88 VAL A C 1
ATOM 742 O O . VAL A 1 88 ? 5.130 3.353 -9.100 1.00 93.94 88 VAL A O 1
ATOM 745 N N . GLU A 1 89 ? 5.835 5.312 -9.904 1.00 93.88 89 GLU A N 1
ATOM 746 C CA . GLU A 1 89 ? 6.802 4.719 -10.831 1.00 93.88 89 GLU A CA 1
ATOM 747 C C . GLU A 1 89 ? 7.881 3.892 -10.123 1.00 93.88 89 GLU A C 1
ATOM 749 O O . GLU A 1 89 ? 8.205 2.787 -10.577 1.00 93.88 89 GLU A O 1
ATOM 754 N N . LYS A 1 90 ? 8.396 4.380 -8.987 1.00 93.25 90 LYS A N 1
ATOM 755 C CA . LYS A 1 90 ? 9.349 3.647 -8.137 1.00 93.25 90 LYS A CA 1
ATOM 756 C C . LYS A 1 90 ? 8.727 2.368 -7.564 1.00 93.25 90 LYS A C 1
ATOM 758 O O . LYS A 1 90 ? 9.335 1.298 -7.621 1.00 93.25 90 LYS A O 1
ATOM 763 N N . ILE A 1 91 ? 7.480 2.432 -7.094 1.00 93.94 91 ILE A N 1
ATOM 764 C CA . ILE A 1 91 ? 6.756 1.257 -6.583 1.00 93.94 91 ILE A CA 1
ATOM 765 C C . ILE A 1 91 ? 6.518 0.227 -7.693 1.00 93.94 91 ILE A C 1
ATOM 767 O O . ILE A 1 91 ? 6.774 -0.964 -7.517 1.00 93.94 91 ILE A O 1
ATOM 771 N N . VAL A 1 92 ? 6.063 0.678 -8.861 1.00 94.12 92 VAL A N 1
ATOM 772 C CA . VAL A 1 92 ? 5.802 -0.176 -10.026 1.00 94.12 92 VAL A CA 1
ATOM 773 C C . VAL A 1 92 ? 7.080 -0.867 -10.513 1.00 94.12 92 VAL A C 1
ATOM 775 O O . VAL A 1 92 ? 7.033 -2.033 -10.926 1.00 94.12 92 VAL A O 1
ATOM 778 N N . SER A 1 93 ? 8.219 -0.181 -10.395 1.00 92.88 93 SER A N 1
ATOM 779 C CA . SER A 1 93 ? 9.562 -0.707 -10.674 1.00 92.88 93 SER A CA 1
ATOM 780 C C . SER A 1 93 ? 10.096 -1.632 -9.571 1.00 92.88 93 SER A C 1
ATOM 782 O O . SER A 1 93 ? 11.201 -2.151 -9.692 1.00 92.88 93 SER A O 1
ATOM 784 N N . SER A 1 94 ? 9.307 -1.888 -8.518 1.00 89.56 94 SER A N 1
ATOM 785 C CA . SER A 1 94 ? 9.677 -2.717 -7.361 1.00 89.56 94 SER A CA 1
ATOM 786 C C . SER A 1 94 ? 10.941 -2.221 -6.649 1.00 89.56 94 SER A C 1
ATOM 788 O O . SER A 1 94 ? 11.700 -3.026 -6.106 1.00 89.56 94 SER A O 1
ATOM 790 N N . THR A 1 95 ? 11.173 -0.902 -6.652 1.00 89.19 95 THR A N 1
ATOM 791 C CA . THR A 1 95 ? 12.338 -0.287 -6.011 1.00 89.19 95 THR A CA 1
ATOM 792 C C . THR A 1 95 ? 12.330 -0.590 -4.506 1.00 89.19 95 THR A C 1
ATOM 794 O O . THR A 1 95 ? 11.352 -0.262 -3.821 1.00 89.19 95 THR A O 1
ATOM 797 N N . PRO A 1 96 ? 13.399 -1.208 -3.964 1.00 86.25 96 PRO A N 1
ATOM 798 C CA . PRO A 1 96 ? 13.495 -1.499 -2.538 1.00 86.25 96 PRO A CA 1
ATOM 799 C C . PRO A 1 96 ? 13.331 -0.242 -1.678 1.00 86.25 96 PRO A C 1
ATOM 801 O O . PRO A 1 96 ? 13.742 0.847 -2.070 1.00 86.25 96 PRO A O 1
ATOM 804 N N . GLY A 1 97 ? 12.693 -0.384 -0.515 1.00 84.38 97 GLY A N 1
ATOM 805 C CA . GLY A 1 97 ? 12.515 0.712 0.448 1.00 84.38 97 GLY A CA 1
ATOM 806 C C . GLY A 1 97 ? 11.476 1.770 0.055 1.00 84.38 97 GLY A C 1
ATOM 807 O O . GLY A 1 97 ? 11.258 2.717 0.800 1.00 84.38 97 GLY A O 1
ATOM 808 N N . THR A 1 98 ? 10.800 1.623 -1.089 1.00 89.19 98 THR A N 1
ATOM 809 C CA . THR A 1 98 ? 9.812 2.615 -1.554 1.00 89.19 98 THR A CA 1
ATOM 810 C C . THR A 1 98 ? 8.403 2.317 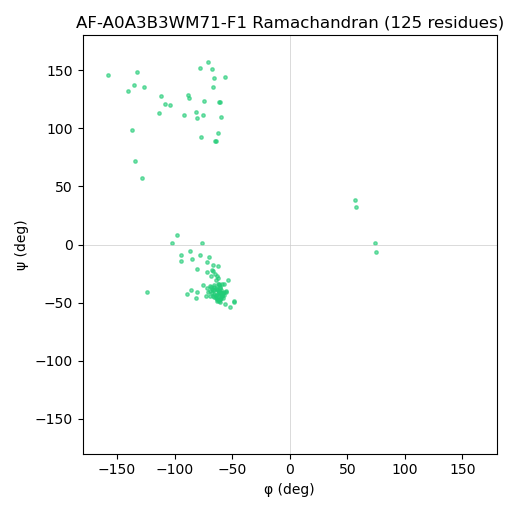-1.035 1.00 89.19 98 THR A C 1
ATOM 812 O O . THR A 1 98 ? 7.681 3.218 -0.611 1.00 89.19 98 THR A O 1
ATOM 815 N N . ILE A 1 99 ? 7.994 1.044 -1.049 1.00 91.25 99 ILE A N 1
ATOM 816 C CA . ILE A 1 99 ? 6.623 0.651 -0.697 1.00 91.25 99 ILE A CA 1
ATOM 817 C C . ILE A 1 99 ? 6.353 0.692 0.813 1.00 91.25 99 ILE A C 1
ATOM 819 O O . ILE A 1 99 ? 5.252 1.049 1.221 1.00 91.25 99 ILE A O 1
ATOM 823 N N . LEU A 1 100 ? 7.344 0.367 1.650 1.00 90.31 100 LEU A N 1
ATOM 824 C CA . LEU A 1 100 ? 7.161 0.292 3.103 1.00 90.31 100 LEU A CA 1
ATOM 825 C C . LEU A 1 100 ? 6.726 1.633 3.719 1.00 90.31 100 LEU A C 1
ATOM 827 O O . LEU A 1 100 ? 5.699 1.641 4.400 1.00 90.31 100 LEU A O 1
ATOM 831 N N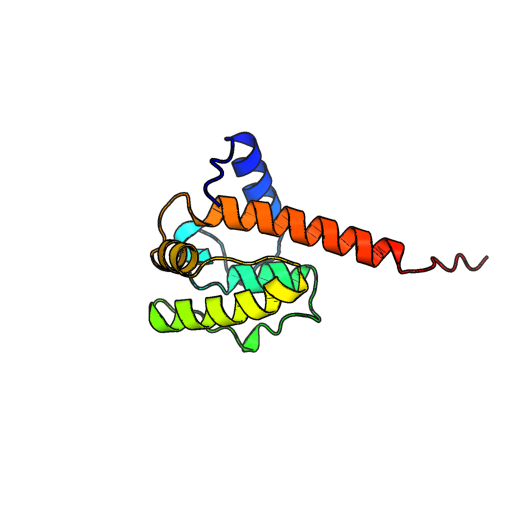 . PRO A 1 101 ? 7.383 2.778 3.428 1.00 90.88 101 PRO A N 1
ATOM 832 C CA . PRO A 1 101 ? 6.908 4.081 3.894 1.00 90.88 101 PRO A CA 1
ATOM 833 C C . PRO A 1 101 ? 5.467 4.373 3.469 1.00 90.88 101 PRO A C 1
ATOM 835 O O . PRO A 1 101 ? 4.674 4.880 4.259 1.00 90.88 101 PRO A O 1
ATOM 838 N N . VAL A 1 102 ? 5.095 4.013 2.238 1.00 91.69 102 VAL A N 1
ATOM 839 C CA . VAL A 1 102 ? 3.730 4.206 1.729 1.00 91.69 102 VAL A CA 1
ATOM 840 C C . VAL A 1 102 ? 2.719 3.381 2.523 1.00 91.69 102 VAL A C 1
ATOM 842 O O . VAL A 1 102 ? 1.673 3.911 2.894 1.00 91.69 102 VAL A O 1
ATOM 845 N N . LEU A 1 103 ? 3.033 2.122 2.833 1.00 92.25 103 LEU A N 1
ATOM 846 C CA . LEU A 1 103 ? 2.174 1.255 3.645 1.00 92.25 103 LEU A CA 1
ATOM 847 C C . LEU A 1 103 ? 2.046 1.761 5.086 1.00 92.25 103 LEU A C 1
ATOM 849 O O . LEU A 1 103 ? 0.944 1.766 5.632 1.00 92.25 103 LEU A O 1
ATOM 853 N N . PHE A 1 104 ? 3.130 2.261 5.674 1.00 92.19 104 PHE A N 1
ATOM 854 C CA . PHE A 1 104 ? 3.110 2.871 7.002 1.00 92.19 104 PHE A CA 1
ATOM 855 C C . PHE A 1 104 ? 2.211 4.117 7.063 1.00 92.19 104 PHE A C 1
ATOM 857 O O . PHE A 1 104 ? 1.368 4.250 7.954 1.00 92.19 104 PHE A O 1
ATOM 864 N N . PHE A 1 105 ? 2.331 5.030 6.091 1.00 91.31 105 PHE A N 1
ATOM 865 C CA . PHE A 1 105 ? 1.445 6.198 6.022 1.00 91.31 105 PHE A CA 1
ATOM 866 C C . PHE A 1 105 ? -0.005 5.805 5.735 1.00 91.31 105 PHE A C 1
ATOM 868 O O . PHE A 1 105 ? -0.920 6.406 6.305 1.00 91.31 105 PHE A O 1
ATOM 875 N N . LEU A 1 106 ? -0.223 4.781 4.904 1.00 92.62 106 LEU A N 1
ATOM 876 C CA . LEU A 1 106 ? -1.550 4.234 4.648 1.00 92.62 106 LEU A CA 1
ATOM 877 C C . LEU A 1 106 ? -2.182 3.697 5.940 1.00 92.62 106 LEU A C 1
ATOM 879 O O . LEU A 1 106 ? -3.315 4.072 6.231 1.00 92.62 106 LEU A O 1
ATOM 883 N N . LYS A 1 107 ? -1.450 2.914 6.749 1.00 92.56 107 LYS A N 1
ATOM 884 C CA . LYS A 1 107 ? -1.894 2.436 8.074 1.00 92.56 107 LYS A CA 1
ATOM 885 C C . LYS A 1 107 ? -2.378 3.599 8.944 1.00 92.56 107 LYS A C 1
ATOM 887 O O . LYS A 1 107 ? -3.538 3.626 9.345 1.00 92.56 107 LYS A O 1
ATOM 892 N N . LYS A 1 108 ? -1.549 4.637 9.116 1.00 91.62 108 LYS A N 1
ATOM 893 C CA . LYS A 1 108 ? -1.904 5.837 9.902 1.00 91.62 108 LYS A CA 1
ATOM 894 C C . LYS A 1 108 ? -3.167 6.539 9.390 1.00 91.62 108 LYS A C 1
ATOM 896 O O . LYS A 1 108 ? -3.986 7.013 10.181 1.00 91.62 108 LYS A O 1
ATOM 901 N N . LYS A 1 109 ? -3.331 6.643 8.067 1.00 92.31 109 LYS A N 1
ATOM 902 C CA . LYS A 1 109 ? -4.513 7.266 7.448 1.00 92.31 109 LYS A CA 1
ATOM 903 C C . LYS A 1 109 ? -5.770 6.417 7.652 1.00 92.31 109 LYS A C 1
ATOM 905 O O . LYS A 1 109 ? -6.823 6.981 7.952 1.00 92.31 109 LYS A O 1
ATOM 910 N N . LEU A 1 110 ? -5.659 5.093 7.546 1.00 91.56 110 LEU A N 1
ATOM 911 C CA . LEU A 1 110 ? -6.750 4.160 7.827 1.00 91.56 110 LEU A CA 1
ATOM 912 C C . LEU A 1 110 ? -7.181 4.245 9.295 1.00 91.56 110 LEU A C 1
ATOM 914 O O . LEU A 1 110 ? -8.363 4.461 9.550 1.00 91.56 110 LEU A O 1
ATOM 918 N N . ASP A 1 111 ? -6.241 4.201 10.241 1.00 90.75 111 ASP A N 1
ATOM 919 C CA . ASP A 1 111 ? -6.526 4.301 11.679 1.00 90.75 111 ASP A CA 1
ATOM 920 C C . ASP A 1 111 ? -7.250 5.610 12.023 1.00 90.75 111 ASP A C 1
ATOM 922 O O . ASP A 1 111 ? -8.292 5.612 12.683 1.00 90.75 111 ASP A O 1
ATOM 926 N N . LYS A 1 112 ? -6.772 6.741 11.485 1.00 90.00 112 LYS A N 1
ATOM 927 C CA . LYS A 1 112 ? -7.433 8.044 11.653 1.00 90.00 112 LYS A CA 1
ATOM 928 C C . LYS A 1 112 ? -8.869 8.032 11.115 1.00 90.00 112 LYS A C 1
ATOM 930 O O . LYS A 1 112 ? -9.769 8.591 11.742 1.00 90.00 112 LYS A O 1
ATOM 935 N N . LYS A 1 113 ? -9.095 7.408 9.955 1.00 88.12 113 LYS A N 1
ATOM 936 C CA . LYS A 1 113 ? -10.422 7.298 9.330 1.00 88.12 113 LYS A CA 1
ATOM 937 C C . LYS A 1 113 ? -11.355 6.386 10.138 1.00 88.12 113 LYS A C 1
ATOM 939 O O . LYS A 1 113 ? -12.547 6.681 10.254 1.00 88.12 113 LYS A O 1
ATOM 944 N N . LEU A 1 114 ? -10.828 5.309 10.722 1.00 87.50 114 LEU A N 1
ATOM 945 C CA . LEU A 1 114 ? -11.584 4.394 11.579 1.00 87.50 114 LEU A CA 1
ATOM 946 C C . LEU A 1 114 ? -12.080 5.116 12.836 1.00 87.50 114 LEU A C 1
ATOM 948 O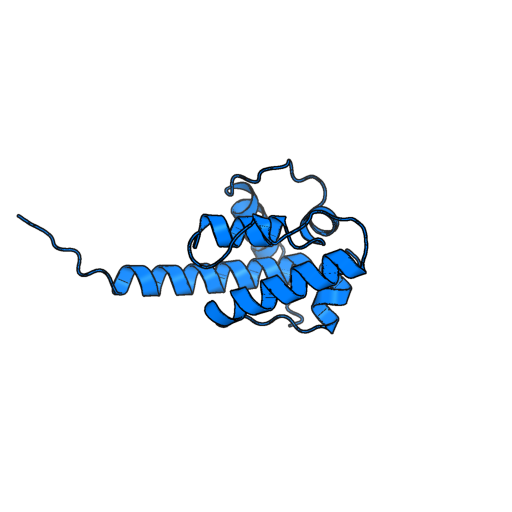 O . LEU A 1 114 ? -13.276 5.069 13.111 1.00 87.50 114 LEU A O 1
ATOM 952 N N . LEU A 1 115 ? -11.215 5.882 13.511 1.00 85.50 115 LEU A N 1
ATOM 953 C CA . LEU A 1 115 ? -11.581 6.673 14.696 1.00 85.50 115 LEU A CA 1
ATOM 954 C C . LEU A 1 115 ? -12.674 7.721 14.412 1.00 85.50 115 LEU A C 1
ATOM 956 O O . LEU A 1 115 ? -13.569 7.953 15.224 1.00 85.50 115 LEU A O 1
ATOM 960 N N . GLN A 1 116 ? -12.642 8.352 13.236 1.00 79.94 116 GLN A N 1
ATOM 961 C CA . GLN A 1 116 ? -13.696 9.290 12.820 1.00 79.94 116 GLN A CA 1
ATOM 962 C C . GLN A 1 116 ? -15.034 8.581 12.577 1.00 79.94 116 GLN A C 1
ATOM 964 O O . GLN A 1 116 ? -16.099 9.100 12.918 1.00 79.94 116 GLN A O 1
ATOM 969 N N . THR A 1 117 ? -14.979 7.375 12.006 1.00 70.62 117 THR A N 1
ATOM 970 C CA . THR A 1 117 ? -16.168 6.559 11.741 1.00 70.62 117 THR A CA 1
ATOM 971 C C . THR A 1 117 ? -16.800 6.053 13.044 1.00 70.62 117 THR A C 1
ATOM 973 O O . THR A 1 117 ? -18.026 6.000 13.139 1.00 70.62 117 THR A O 1
ATOM 976 N N . THR A 1 118 ? -15.999 5.729 14.067 1.00 62.81 118 THR A N 1
ATOM 977 C CA . THR A 1 118 ? -16.501 5.291 15.382 1.00 62.81 118 THR A CA 1
ATOM 978 C C . THR A 1 118 ? -17.126 6.428 16.187 1.00 62.81 118 THR A C 1
ATOM 980 O O . THR A 1 118 ? -18.168 6.214 16.794 1.00 62.81 118 THR A O 1
ATOM 983 N N . ASN A 1 119 ? -16.578 7.648 16.122 1.00 57.12 119 ASN A N 1
ATOM 984 C CA . ASN A 1 119 ? -17.153 8.822 16.801 1.00 57.12 119 ASN A CA 1
ATOM 985 C C . ASN A 1 119 ? -18.478 9.316 16.191 1.00 57.12 119 ASN A C 1
ATOM 987 O O . ASN A 1 119 ? -19.151 10.152 16.784 1.00 57.12 119 ASN A O 1
ATOM 991 N N . SER A 1 120 ? -18.865 8.801 15.021 1.00 50.81 120 SER A N 1
ATOM 992 C CA . SER A 1 120 ? -20.098 9.184 14.320 1.00 50.81 120 SER A CA 1
ATOM 993 C C . SER A 1 120 ? -21.230 8.161 14.476 1.00 50.81 120 SER A C 1
ATOM 995 O O . SER A 1 120 ? -22.305 8.344 13.907 1.00 50.81 120 SER A O 1
ATOM 997 N N . ARG A 1 121 ? -21.021 7.073 15.231 1.00 43.56 121 ARG A N 1
ATOM 998 C CA . ARG A 1 121 ? -22.128 6.231 15.694 1.00 43.56 121 ARG A CA 1
ATOM 999 C C . ARG A 1 121 ? -22.554 6.750 17.067 1.00 43.56 121 ARG A C 1
ATOM 1001 O O . ARG A 1 121 ? -21.787 6.555 18.008 1.00 43.56 121 ARG A O 1
ATOM 1008 N N . PRO A 1 122 ? -23.745 7.357 17.236 1.00 44.22 122 PRO A N 1
ATOM 1009 C CA . PRO A 1 122 ? -24.338 7.376 18.559 1.00 44.22 122 PRO A CA 1
ATOM 1010 C C . PRO A 1 122 ? -24.510 5.905 18.927 1.00 44.22 122 PRO A C 1
ATOM 1012 O O . PRO A 1 122 ? -25.276 5.176 18.294 1.00 44.22 122 PRO A O 1
ATOM 1015 N N . VAL A 1 123 ? -23.711 5.433 19.881 1.00 47.09 123 VAL A N 1
ATOM 1016 C CA . VAL A 1 123 ? -23.972 4.159 20.534 1.00 47.09 123 VAL A CA 1
ATOM 1017 C C . VAL A 1 123 ? -25.317 4.363 21.218 1.00 47.09 123 VAL A C 1
ATOM 1019 O O . VAL A 1 123 ? -25.394 4.960 22.286 1.00 47.09 123 VAL A O 1
ATOM 1022 N N . CYS A 1 124 ? -26.397 3.941 20.560 1.00 42.56 124 CYS A N 1
ATOM 1023 C CA . CYS A 1 124 ? -27.648 3.675 21.243 1.00 42.56 124 CYS A CA 1
ATOM 1024 C C . CYS A 1 124 ? -27.366 2.494 22.169 1.00 42.56 124 CYS A C 1
ATOM 1026 O O . CYS A 1 124 ? -27.477 1.335 21.784 1.00 42.56 124 CYS A O 1
ATOM 1028 N N . ILE A 1 125 ? -26.921 2.821 23.377 1.00 46.81 125 ILE A N 1
ATOM 1029 C CA . ILE A 1 125 ? -27.136 2.008 24.563 1.00 46.81 125 ILE A CA 1
ATOM 1030 C C . ILE A 1 125 ? -28.647 1.992 24.785 1.00 46.81 125 ILE A C 1
ATOM 1032 O O . ILE A 1 125 ? -29.207 2.882 25.416 1.00 46.81 125 ILE A O 1
ATOM 1036 N N . CYS A 1 126 ? -29.323 1.024 24.174 1.00 36.78 126 CYS A N 1
ATOM 1037 C CA . CYS A 1 126 ? -30.645 0.622 24.620 1.00 36.78 126 CYS A CA 1
ATOM 1038 C C . CYS A 1 126 ? -30.460 -0.312 25.825 1.00 36.78 126 CYS A C 1
ATOM 1040 O O . CYS A 1 126 ? -29.914 -1.409 25.691 1.00 36.78 126 CYS A O 1
ATOM 1042 N N . THR A 1 127 ? -30.836 0.243 26.980 1.00 43.47 127 THR A N 1
ATOM 1043 C CA . THR A 1 127 ? -31.280 -0.405 28.226 1.00 43.47 127 THR A CA 1
ATOM 1044 C C . THR A 1 127 ? -32.089 -1.670 28.017 1.00 43.47 127 THR A C 1
ATOM 1046 O O . THR A 1 127 ? -32.908 -1.674 27.069 1.00 43.47 127 THR A O 1
#

Radius of gyration: 15.39 Å; Cα contacts (8 Å, |Δi|>4): 108; chains: 1; bounding box: 45×28×46 Å

Sequence (127 aa):
MAHMLSNEEERDTLEWIDKIPFSRPKKHINRDFSDGVMVAEIVKYYFPKIIDIHNYITSCKKQQKLSNWSLLNKVFSKLDFYITEEMVEKIVSSTPGTILPVLFFLKKKLDKKLLQTTNSRPVCICT

pLDDT: mean 86.34, std 13.13, range [36.78, 95.94]

Nearest PDB structures (foldseek):
  2ee7-assembly1_A  TM=9.067E-01  e=4.076E-09  Homo sapiens
  7som-assembly1_X  TM=8.927E-01  e=2.745E-06  Chlamydomonas reinhardtii
  7n61-assembly1_0F  TM=9.072E-01  e=2.122E-05  Chlamydomonas reinhardtii
  2qjz-assembly2_B  TM=7.475E-01  e=9.807E-03  Homo sapiens
  7n6g-assembly1_6B  TM=7.801E-01  e=6.113E-02  Chlamydomonas reinhardtii

Foldseek 3Di:
DPDDDDPVLLVVLVVVLVPQDDPDDDDQVLQVCLLVLSVLSVCCVLPVPLGDSVLGDDDLDLVSSLVNVVVVQVSCVVLVDHDDPVLNSCSNVSPPPSVSVVSSVVVVSSVVVVVVVVVPDPPPPDD

Solvent-accessible surface area (backbone atoms only — not comparable to full-atom values): 7586 Å² total; per-residue (Å²): 140,87,67,82,71,51,77,65,57,50,49,56,43,49,58,54,55,67,73,52,91,64,98,62,89,86,86,45,70,46,62,62,43,22,24,33,48,55,54,48,48,56,48,30,72,79,40,56,88,72,49,67,70,88,80,45,66,87,49,90,50,65,71,53,16,52,51,30,44,56,54,47,43,65,44,29,52,80,54,79,39,82,76,55,67,72,57,49,53,41,26,52,68,36,39,81,84,51,50,60,49,54,51,45,53,47,49,55,39,49,52,56,52,49,55,55,58,56,75,68,50,82,78,78,79,76,128

Mean predicted aligned error: 6.31 Å

Organism: NCBI:txid48701

InterPro domains:
  IPR001715 Calponin homology domain [PS50021] (7-111)
  IPR010441 CH-like domain in sperm protein [PF06294] (14-107)
  IPR036872 CH domain superfamily [G3DSA:1.10.418.10] (6-117)
  IPR036872 CH domain superfamily [SSF47576] (8-108)
  IPR05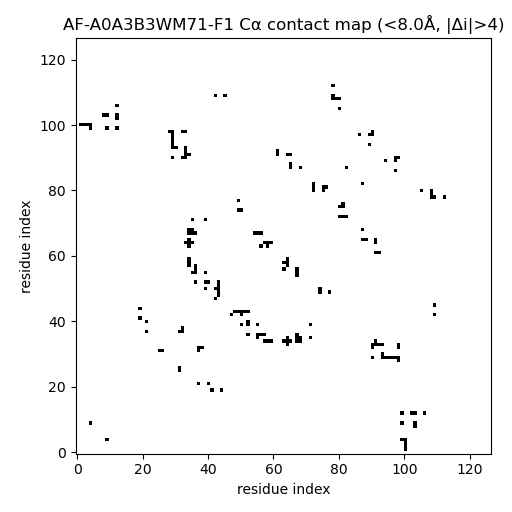2111 Spermatogenesis and Ciliary Microtubule-associated Protein [PTHR12509] (5-117)